Protein AF-A0AAW1NXS2-F1 (afdb_monomer_lite)

Structure (mmCIF, N/CA/C/O backbone):
data_AF-A0AAW1NXS2-F1
#
_entry.id   AF-A0AAW1NXS2-F1
#
loop_
_atom_site.group_PDB
_atom_site.id
_atom_site.type_symbol
_atom_site.label_atom_id
_atom_site.label_alt_id
_atom_site.label_comp_id
_atom_site.label_asym_id
_atom_site.label_entity_id
_atom_site.label_seq_id
_atom_site.pdbx_PDB_ins_code
_atom_site.Cartn_x
_atom_site.Cartn_y
_atom_site.Cartn_z
_atom_site.occupancy
_atom_site.B_iso_or_equiv
_atom_site.auth_seq_id
_atom_site.auth_comp_id
_atom_site.auth_asym_id
_atom_site.auth_atom_id
_atom_site.pdbx_PDB_model_num
ATOM 1 N N . MET A 1 1 ? 14.189 -14.413 -22.135 1.00 66.06 1 MET A N 1
ATOM 2 C CA . MET A 1 1 ? 12.927 -14.037 -21.466 1.00 66.06 1 MET A CA 1
ATOM 3 C C . MET A 1 1 ? 13.294 -13.084 -20.346 1.00 66.06 1 MET A C 1
ATOM 5 O O . MET A 1 1 ? 14.209 -13.412 -19.606 1.00 66.06 1 MET A O 1
ATOM 9 N N . VAL A 1 2 ? 12.689 -11.898 -20.288 1.00 68.50 2 VAL A N 1
ATOM 10 C CA . VAL A 1 2 ? 12.932 -10.919 -19.216 1.00 68.50 2 VAL A CA 1
ATOM 11 C C . VAL A 1 2 ? 11.707 -10.941 -18.318 1.00 68.50 2 VAL A C 1
ATOM 13 O O . VAL A 1 2 ? 10.598 -10.766 -18.812 1.00 68.50 2 VAL A O 1
ATOM 16 N N . VAL A 1 3 ? 11.905 -11.194 -17.028 1.00 79.44 3 VAL A N 1
ATOM 17 C CA . VAL A 1 3 ? 10.846 -11.120 -16.020 1.00 79.44 3 VAL A CA 1
ATOM 18 C C . VAL A 1 3 ? 11.091 -9.859 -15.198 1.00 79.44 3 VAL A C 1
ATOM 20 O O . VAL A 1 3 ? 12.227 -9.571 -14.826 1.00 79.44 3 VAL A O 1
ATOM 23 N N . ILE A 1 4 ? 10.045 -9.080 -14.943 1.00 80.88 4 ILE A N 1
ATOM 24 C CA . ILE A 1 4 ? 10.116 -7.867 -14.122 1.00 80.88 4 ILE A CA 1
ATOM 25 C C . ILE A 1 4 ? 9.268 -8.107 -12.877 1.00 80.88 4 ILE A C 1
ATOM 27 O O . ILE A 1 4 ? 8.129 -8.557 -12.981 1.00 80.88 4 ILE A O 1
ATOM 31 N N . LYS A 1 5 ? 9.827 -7.814 -11.704 1.00 83.94 5 LYS A N 1
ATOM 32 C CA . LYS A 1 5 ? 9.133 -7.860 -10.420 1.00 83.94 5 LYS A CA 1
ATOM 33 C C . LYS A 1 5 ? 8.802 -6.438 -9.980 1.00 83.94 5 LYS A C 1
ATOM 35 O O . LYS A 1 5 ? 9.711 -5.635 -9.791 1.00 83.94 5 LYS A O 1
ATOM 40 N N . LEU A 1 6 ? 7.519 -6.154 -9.777 1.00 84.44 6 LEU A N 1
ATOM 41 C CA . LEU A 1 6 ? 7.059 -4.971 -9.054 1.00 84.44 6 LEU A CA 1
ATOM 42 C C . LEU A 1 6 ? 6.959 -5.323 -7.567 1.00 84.44 6 LEU A C 1
ATOM 44 O O . LEU A 1 6 ? 6.233 -6.241 -7.191 1.00 84.44 6 LEU A O 1
ATOM 48 N N . SER A 1 7 ? 7.720 -4.621 -6.733 1.00 86.81 7 SER A N 1
ATOM 49 C CA . SER A 1 7 ? 7.644 -4.718 -5.275 1.00 86.81 7 SER A CA 1
ATOM 50 C C . SER A 1 7 ? 7.018 -3.439 -4.736 1.00 86.81 7 SER A C 1
ATOM 52 O O . SER A 1 7 ? 7.502 -2.353 -5.051 1.00 86.81 7 SER A O 1
ATOM 54 N N . VAL A 1 8 ? 5.972 -3.571 -3.923 1.00 88.12 8 VAL A N 1
ATOM 55 C CA . VAL A 1 8 ? 5.284 -2.458 -3.255 1.00 88.12 8 VAL A CA 1
ATOM 56 C C . VAL A 1 8 ? 5.461 -2.613 -1.747 1.00 88.12 8 VAL A C 1
ATOM 58 O O . VAL A 1 8 ? 5.434 -3.729 -1.226 1.00 88.12 8 VAL A O 1
ATOM 61 N N . ARG A 1 9 ? 5.683 -1.498 -1.058 1.00 91.69 9 ARG A N 1
ATOM 62 C CA . ARG A 1 9 ? 5.783 -1.392 0.397 1.00 91.69 9 ARG A CA 1
ATOM 63 C C . ARG A 1 9 ? 4.946 -0.197 0.841 1.00 91.69 9 ARG A C 1
ATOM 65 O O . ARG A 1 9 ? 5.033 0.851 0.220 1.00 91.69 9 ARG A O 1
ATOM 72 N N . ALA A 1 10 ? 4.181 -0.365 1.906 1.00 93.06 10 ALA A N 1
ATOM 73 C CA . ALA A 1 10 ? 3.450 0.705 2.572 1.00 93.06 10 ALA A CA 1
ATOM 74 C C . ALA A 1 10 ? 3.299 0.357 4.056 1.00 93.06 10 ALA A C 1
ATOM 76 O O . ALA A 1 10 ? 3.459 -0.808 4.443 1.00 93.06 10 ALA A O 1
ATOM 77 N N . GLU A 1 11 ? 2.989 1.357 4.867 1.00 95.62 11 GLU A N 1
ATOM 78 C CA . GLU A 1 11 ? 2.541 1.194 6.246 1.00 95.62 11 GLU A CA 1
ATOM 79 C C . GLU A 1 11 ? 1.010 1.203 6.270 1.00 95.62 11 GLU A C 1
ATOM 81 O O . GLU A 1 11 ? 0.382 2.022 5.601 1.00 95.62 11 GLU A O 1
ATOM 86 N N . LEU A 1 12 ? 0.412 0.252 6.990 1.00 96.06 12 LEU A N 1
ATOM 87 C CA . LEU A 1 12 ? -1.030 0.009 6.999 1.00 96.06 12 LEU A CA 1
ATOM 88 C C . LEU A 1 12 ? -1.564 0.095 8.430 1.00 96.06 12 LEU A C 1
ATOM 90 O O . LEU A 1 12 ? -1.057 -0.592 9.318 1.00 96.06 12 LEU A O 1
ATOM 94 N N . GLN A 1 13 ? -2.619 0.880 8.635 1.00 97.06 13 GLN A N 1
ATOM 95 C CA . GLN A 1 13 ? -3.342 0.977 9.901 1.00 97.06 13 GLN A CA 1
ATOM 96 C C . GLN A 1 13 ? -4.803 0.591 9.684 1.00 97.06 13 GLN A C 1
ATOM 98 O O . GLN A 1 13 ? -5.491 1.177 8.850 1.00 97.06 13 GLN A O 1
ATOM 103 N N . ASN A 1 14 ? -5.275 -0.403 10.443 1.00 96.06 14 ASN A N 1
ATOM 104 C CA . ASN A 1 14 ? -6.644 -0.934 10.368 1.00 96.06 14 ASN A CA 1
ATOM 105 C C . ASN A 1 14 ? -7.045 -1.478 8.977 1.00 96.06 14 ASN A C 1
ATOM 107 O O . ASN A 1 14 ? -8.226 -1.632 8.660 1.00 96.06 14 ASN A O 1
ATOM 111 N N . ILE A 1 15 ? -6.051 -1.845 8.164 1.00 95.62 15 ILE A N 1
ATOM 112 C CA . ILE A 1 15 ? -6.220 -2.446 6.838 1.00 95.62 15 ILE A CA 1
ATOM 113 C C . ILE A 1 15 ? -5.776 -3.904 6.881 1.00 95.62 15 ILE A C 1
ATOM 115 O O . ILE A 1 15 ? -4.688 -4.216 7.361 1.00 95.62 15 ILE A O 1
ATOM 119 N N . ASP A 1 16 ? -6.625 -4.787 6.364 1.00 95.31 16 ASP A N 1
ATOM 120 C CA . ASP A 1 16 ? -6.367 -6.224 6.277 1.00 95.31 16 ASP A CA 1
ATOM 121 C C . ASP A 1 16 ? -5.622 -6.578 4.985 1.00 95.31 16 ASP A C 1
ATOM 123 O O . ASP A 1 16 ? -4.632 -7.310 4.998 1.00 95.31 16 ASP A O 1
ATOM 127 N N . SER A 1 17 ? -6.054 -6.010 3.855 1.00 92.56 17 SER A N 1
ATOM 128 C CA . SER A 1 17 ? -5.441 -6.292 2.558 1.00 92.56 17 SER A CA 1
ATOM 129 C C . SER A 1 17 ? -5.528 -5.115 1.593 1.00 92.56 17 SER A C 1
ATOM 131 O O . SER A 1 17 ? -6.548 -4.426 1.541 1.00 92.56 17 SER A O 1
ATOM 133 N N . LEU A 1 18 ? -4.483 -4.967 0.777 1.00 89.75 18 LEU A N 1
ATOM 134 C CA . LEU A 1 18 ? -4.413 -4.066 -0.370 1.00 89.75 18 LEU A CA 1
ATOM 135 C C . LEU A 1 18 ? -4.265 -4.917 -1.638 1.00 89.75 18 LEU A C 1
ATOM 137 O O . LEU A 1 18 ? -3.307 -5.685 -1.759 1.00 89.75 18 LEU A O 1
ATOM 141 N N . SER A 1 19 ? -5.204 -4.794 -2.569 1.00 88.62 19 SER A N 1
ATOM 142 C CA . SER A 1 19 ? -5.223 -5.538 -3.829 1.00 88.62 19 SER A CA 1
ATOM 143 C C . SER A 1 19 ? -5.393 -4.618 -5.032 1.00 88.62 19 SER A C 1
ATOM 145 O O . SER A 1 19 ? -5.745 -3.449 -4.910 1.00 88.62 19 SER A O 1
ATOM 147 N N . LEU A 1 20 ? -5.103 -5.164 -6.210 1.00 85.81 20 LEU A N 1
ATOM 148 C CA . LEU A 1 20 ? -5.312 -4.502 -7.491 1.00 85.81 20 LEU A CA 1
ATOM 149 C C . LEU A 1 20 ? -6.479 -5.194 -8.201 1.00 85.81 20 LEU A C 1
ATOM 151 O O . LEU A 1 20 ? -6.500 -6.430 -8.219 1.00 85.81 20 LEU A O 1
ATOM 155 N N . PRO A 1 21 ? -7.411 -4.440 -8.797 1.00 82.50 21 PRO A N 1
ATOM 156 C CA . PRO A 1 21 ? -8.560 -5.008 -9.479 1.00 82.50 21 PRO A CA 1
ATOM 157 C C . PRO A 1 21 ? -8.131 -5.782 -10.730 1.00 82.50 21 PRO A C 1
ATOM 159 O O . PRO A 1 21 ? -7.094 -5.511 -11.350 1.00 82.50 21 PRO A O 1
ATOM 162 N N . GLU A 1 22 ? -8.952 -6.755 -11.132 1.00 80.56 22 GLU A N 1
ATOM 163 C CA . GLU A 1 22 ? -8.722 -7.499 -12.371 1.00 80.56 22 GLU A CA 1
ATOM 164 C C . GLU A 1 22 ? -8.694 -6.550 -13.581 1.00 80.56 22 GLU A C 1
ATOM 166 O O . GLU A 1 22 ? -9.573 -5.710 -13.762 1.00 80.56 22 GLU A O 1
ATOM 171 N N . GLY A 1 23 ? -7.672 -6.686 -14.431 1.00 75.81 23 GLY A N 1
ATOM 172 C CA . GLY A 1 23 ? -7.496 -5.841 -15.618 1.00 75.81 23 GLY A CA 1
ATOM 173 C C . GLY A 1 23 ? -6.764 -4.515 -15.376 1.00 75.81 23 GLY A C 1
ATOM 174 O O . GLY A 1 23 ? -6.593 -3.749 -16.328 1.00 75.81 23 GLY A O 1
ATOM 175 N N . HIS A 1 24 ? -6.287 -4.245 -14.154 1.00 79.06 24 HIS A N 1
ATOM 176 C CA . HIS A 1 24 ? -5.463 -3.066 -13.882 1.00 79.06 24 HIS A CA 1
ATOM 177 C C . HIS A 1 24 ? -4.199 -3.053 -14.761 1.00 79.06 24 HIS A C 1
ATOM 179 O O . HIS A 1 24 ? -3.495 -4.058 -14.899 1.00 79.06 24 HIS A O 1
ATOM 185 N N . THR A 1 25 ? -3.911 -1.905 -15.379 1.00 70.31 25 THR A N 1
ATOM 186 C CA . THR A 1 25 ? -2.812 -1.759 -16.341 1.00 70.31 25 THR A CA 1
ATOM 187 C C . THR A 1 25 ? -1.679 -0.942 -15.741 1.00 70.31 25 THR A C 1
ATOM 189 O O . THR A 1 25 ? -1.824 0.253 -15.512 1.00 70.31 25 THR A O 1
ATOM 192 N N . PHE A 1 26 ? -0.507 -1.561 -15.590 1.00 72.62 26 PHE A N 1
ATOM 193 C CA . PHE A 1 26 ? 0.713 -0.840 -15.238 1.00 72.62 26 PHE A CA 1
ATOM 194 C C . PHE A 1 26 ? 1.466 -0.395 -16.486 1.00 72.62 26 PHE A C 1
ATOM 196 O O . PHE A 1 26 ? 1.920 -1.215 -17.288 1.00 72.62 26 PHE A O 1
ATOM 203 N N . CYS A 1 27 ? 1.674 0.911 -16.613 1.00 66.62 27 CYS A N 1
ATOM 204 C CA . CYS A 1 27 ? 2.576 1.463 -17.614 1.00 66.62 27 CYS A CA 1
ATOM 205 C C . CYS A 1 27 ? 4.020 1.408 -17.097 1.00 66.62 27 CYS A C 1
ATOM 207 O O . CYS A 1 27 ? 4.361 2.057 -16.108 1.00 66.62 27 CYS A O 1
ATOM 209 N N . ILE A 1 28 ? 4.877 0.641 -17.777 1.00 70.56 28 ILE A N 1
ATOM 210 C CA . ILE A 1 28 ? 6.327 0.635 -17.548 1.00 70.56 28 ILE A CA 1
ATOM 211 C C . ILE A 1 28 ? 6.991 1.287 -18.757 1.00 70.56 28 ILE A C 1
ATOM 213 O O . ILE A 1 28 ? 7.039 0.705 -19.840 1.00 70.56 28 ILE A O 1
ATOM 217 N N . SER A 1 29 ? 7.544 2.482 -18.570 1.00 66.12 29 SER A N 1
ATOM 218 C CA . SER A 1 29 ? 8.398 3.099 -19.584 1.00 66.12 29 SER A CA 1
ATOM 219 C C . SER A 1 29 ? 9.797 2.484 -19.529 1.00 66.12 29 SER A C 1
ATOM 221 O O . SER A 1 29 ? 10.492 2.588 -18.517 1.00 66.12 29 SER A O 1
ATOM 223 N N . VAL A 1 30 ? 10.226 1.849 -20.621 1.00 66.69 30 VAL A N 1
ATOM 224 C CA . VAL A 1 30 ? 11.591 1.328 -20.770 1.00 66.69 30 VAL A CA 1
ATOM 225 C C . VAL A 1 30 ? 12.488 2.456 -21.268 1.00 66.69 30 VAL A C 1
ATOM 227 O O . VAL A 1 30 ? 12.257 3.020 -22.334 1.00 66.69 30 VAL A O 1
ATOM 230 N N . LYS A 1 31 ? 13.526 2.788 -20.498 1.00 62.06 31 LYS A N 1
ATOM 231 C CA . LYS A 1 31 ? 14.520 3.781 -20.911 1.00 62.06 31 LYS A CA 1
ATOM 232 C C . LYS A 1 31 ? 15.451 3.177 -21.967 1.00 62.06 31 LYS A C 1
ATOM 234 O O . LYS A 1 31 ? 16.316 2.371 -21.630 1.00 62.06 31 LYS A O 1
ATOM 239 N N . GLU A 1 32 ? 15.316 3.598 -23.222 1.00 55.53 32 GLU A N 1
ATOM 240 C CA . GLU A 1 32 ? 16.373 3.431 -24.228 1.00 55.53 32 GLU A CA 1
ATOM 241 C C . GLU A 1 32 ? 17.515 4.440 -23.985 1.00 55.53 32 GLU A C 1
ATOM 243 O O . GLU A 1 32 ? 17.314 5.517 -23.411 1.00 55.53 32 GLU A O 1
ATOM 248 N N . SER A 1 33 ? 18.739 4.095 -24.402 1.00 55.34 33 SER A N 1
ATOM 249 C CA . SER A 1 33 ? 19.982 4.829 -24.092 1.00 55.34 33 SER A CA 1
ATOM 250 C C . SER A 1 33 ? 20.004 6.317 -24.485 1.00 55.34 33 SER A C 1
ATOM 252 O O . SER A 1 33 ? 20.876 7.040 -24.010 1.00 55.34 33 SER A O 1
ATOM 254 N N . SER A 1 34 ? 19.078 6.803 -25.317 1.00 57.75 34 SER A N 1
ATOM 255 C CA . SER A 1 34 ? 19.034 8.193 -25.806 1.00 57.75 34 SER A CA 1
ATOM 256 C C . SER A 1 34 ? 18.187 9.159 -24.967 1.00 57.75 34 SER A C 1
ATOM 258 O O . SER A 1 34 ? 18.127 10.339 -25.295 1.00 57.75 34 SER A O 1
ATOM 260 N N . GLY A 1 35 ? 17.603 8.699 -23.858 1.00 55.00 35 GLY A N 1
ATOM 261 C CA . GLY A 1 35 ? 16.944 9.561 -22.877 1.00 55.00 35 GLY A CA 1
ATOM 262 C C . GLY A 1 35 ? 15.457 9.790 -23.145 1.00 55.00 35 GLY A C 1
ATOM 263 O O . GLY A 1 35 ? 15.073 10.346 -24.165 1.00 55.00 35 GLY A O 1
ATOM 264 N N . ALA A 1 36 ? 14.633 9.381 -22.183 1.00 45.56 36 ALA A N 1
ATOM 265 C CA . ALA A 1 36 ? 13.293 9.892 -21.913 1.00 45.56 36 ALA A CA 1
ATOM 266 C C . ALA A 1 36 ? 12.841 9.365 -20.539 1.00 45.56 36 ALA A C 1
ATOM 268 O O . ALA A 1 36 ? 13.372 8.371 -20.037 1.00 45.56 36 ALA A O 1
ATOM 269 N N . GLU A 1 37 ? 11.919 10.092 -19.922 1.00 50.62 37 GLU A N 1
ATOM 270 C CA . GLU A 1 37 ? 11.545 10.014 -18.512 1.00 50.62 37 GLU A CA 1
ATOM 271 C C . GLU A 1 37 ? 10.808 8.723 -18.127 1.00 50.62 37 GLU A C 1
ATOM 273 O O . GLU A 1 37 ? 9.950 8.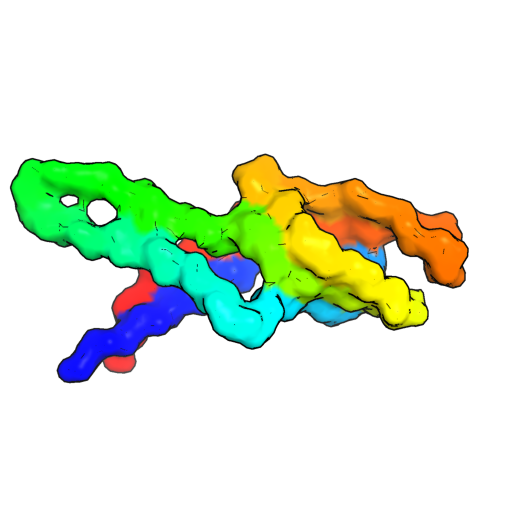222 -18.855 1.00 50.62 37 GLU A O 1
ATOM 278 N N . THR A 1 38 ? 11.118 8.195 -16.941 1.00 49.28 38 THR A N 1
ATOM 279 C CA . THR A 1 38 ? 10.417 7.043 -16.367 1.00 49.28 38 THR A CA 1
ATOM 280 C C . THR A 1 38 ? 9.174 7.530 -15.622 1.00 49.28 38 THR A C 1
ATOM 282 O O . THR A 1 38 ? 9.300 8.188 -14.593 1.00 49.28 38 THR A O 1
ATOM 285 N N . ARG A 1 39 ? 7.974 7.173 -16.098 1.00 52.41 39 ARG A N 1
ATOM 286 C CA . ARG A 1 39 ? 6.717 7.307 -15.342 1.00 52.41 39 ARG A CA 1
ATOM 287 C C . ARG A 1 39 ? 6.136 5.908 -15.159 1.00 52.41 39 ARG A C 1
ATOM 289 O O . ARG A 1 39 ? 5.535 5.383 -16.088 1.00 52.41 39 ARG A O 1
ATOM 296 N N . ALA A 1 40 ? 6.371 5.284 -14.007 1.00 56.56 40 ALA A N 1
ATOM 297 C CA . ALA A 1 40 ? 5.550 4.152 -13.585 1.00 56.56 40 ALA A CA 1
ATOM 298 C C . ALA A 1 40 ? 4.517 4.699 -12.600 1.00 56.56 40 ALA A C 1
ATOM 300 O O . ALA A 1 40 ? 4.898 5.417 -11.676 1.00 56.56 40 ALA A O 1
ATOM 301 N N . ASN A 1 41 ? 3.238 4.397 -12.826 1.00 63.28 41 ASN A N 1
ATOM 302 C CA . ASN A 1 41 ? 2.145 4.883 -11.986 1.00 63.28 41 ASN A CA 1
ATOM 303 C C . ASN A 1 41 ? 1.392 3.717 -11.341 1.00 63.28 41 ASN A C 1
ATOM 305 O O . ASN A 1 41 ? 0.295 3.399 -11.780 1.00 63.28 41 ASN A O 1
ATOM 309 N N . PRO A 1 42 ? 1.964 3.031 -10.339 1.00 66.38 42 PRO A N 1
ATOM 310 C CA . PRO A 1 42 ? 1.212 2.073 -9.546 1.00 66.38 42 PRO A CA 1
ATOM 311 C C . PRO A 1 42 ? 0.454 2.795 -8.427 1.00 66.38 42 PRO A C 1
ATOM 313 O O . PRO A 1 42 ? 0.552 2.378 -7.282 1.00 66.38 42 PRO A O 1
ATOM 316 N N . GLN A 1 43 ? -0.145 3.950 -8.716 1.00 70.12 43 GLN A N 1
ATOM 317 C CA . GLN A 1 43 ? -0.626 4.871 -7.687 1.00 70.12 43 GLN A CA 1
ATOM 318 C C . GLN A 1 43 ? -2.147 4.892 -7.574 1.00 70.12 43 GLN A C 1
ATOM 320 O O . GLN A 1 43 ? -2.634 5.175 -6.495 1.00 70.12 43 GLN A O 1
ATOM 325 N N . ASP A 1 44 ? -2.885 4.535 -8.620 1.00 79.44 44 ASP A N 1
ATOM 326 C CA . ASP A 1 44 ? -4.344 4.620 -8.639 1.00 79.44 44 ASP A CA 1
ATOM 327 C C . ASP A 1 44 ? -5.027 3.251 -8.748 1.00 79.44 44 ASP A C 1
ATOM 329 O O . ASP A 1 44 ? -4.412 2.243 -9.104 1.00 79.44 44 ASP A O 1
ATOM 333 N N . GLY A 1 45 ? -6.324 3.225 -8.441 1.00 82.12 45 GLY A N 1
ATOM 334 C CA . GLY A 1 45 ? -7.180 2.071 -8.692 1.00 82.12 45 GLY A CA 1
ATOM 335 C C . GLY A 1 45 ? -6.987 0.909 -7.722 1.00 82.12 45 GLY A C 1
ATOM 336 O O . GLY A 1 45 ? -7.290 -0.222 -8.090 1.00 82.12 45 GLY A O 1
ATOM 337 N N . PHE A 1 46 ? -6.485 1.140 -6.506 1.00 88.75 46 PHE A N 1
ATOM 338 C CA . PHE A 1 46 ? -6.362 0.078 -5.509 1.00 88.75 46 PHE A CA 1
ATOM 339 C C . PHE A 1 46 ? -7.712 -0.303 -4.898 1.00 88.75 46 PHE A C 1
ATOM 341 O O . PHE A 1 46 ? -8.636 0.505 -4.785 1.00 88.75 46 PHE A O 1
ATOM 348 N N . GLU A 1 47 ? -7.799 -1.549 -4.450 1.00 93.38 47 GLU A N 1
ATOM 349 C CA . GLU A 1 47 ? -8.883 -2.044 -3.614 1.00 93.38 47 GLU A CA 1
ATOM 350 C C . GLU A 1 47 ? -8.347 -2.313 -2.208 1.00 93.38 47 GLU A C 1
ATOM 352 O O . GLU A 1 47 ? -7.374 -3.046 -2.016 1.00 93.38 47 GLU A O 1
ATOM 357 N N . VAL A 1 48 ? -8.992 -1.717 -1.213 1.00 94.50 48 VAL A N 1
ATOM 358 C CA . VAL A 1 48 ? -8.625 -1.843 0.197 1.00 94.50 48 VAL A CA 1
ATOM 359 C C . VAL A 1 48 ? -9.725 -2.600 0.913 1.00 94.50 48 VAL A C 1
ATOM 361 O O . VAL A 1 48 ? -10.900 -2.256 0.809 1.00 94.50 48 VAL A O 1
ATOM 364 N N . THR A 1 49 ? -9.346 -3.626 1.666 1.00 96.19 49 THR A N 1
ATOM 365 C CA . THR A 1 49 ? -10.236 -4.273 2.634 1.00 96.19 49 THR A CA 1
ATOM 366 C C . THR A 1 49 ? -9.717 -3.983 4.032 1.00 96.19 49 THR A C 1
ATOM 368 O O . THR A 1 49 ? -8.549 -4.236 4.330 1.00 96.19 49 THR A O 1
ATOM 371 N N . THR A 1 50 ? -10.574 -3.429 4.881 1.00 96.38 50 THR A N 1
ATOM 372 C CA . THR A 1 50 ? -10.253 -3.117 6.274 1.00 96.38 50 THR A CA 1
ATOM 373 C C . THR A 1 50 ? -10.334 -4.355 7.156 1.00 96.38 50 THR A C 1
ATOM 375 O O . THR A 1 50 ? -10.902 -5.380 6.769 1.00 96.38 50 THR A O 1
ATOM 378 N N . THR A 1 51 ? -9.838 -4.248 8.386 1.00 95.00 51 THR A N 1
ATOM 379 C CA . THR A 1 51 ? -9.947 -5.319 9.393 1.00 95.00 51 THR A CA 1
ATOM 380 C C . THR A 1 51 ? -11.395 -5.641 9.785 1.00 95.00 51 THR A C 1
ATOM 382 O O . THR A 1 51 ? -11.668 -6.752 10.238 1.00 95.00 51 THR A O 1
ATOM 385 N N . SER A 1 52 ? -12.344 -4.720 9.571 1.00 94.62 52 SER A N 1
ATOM 386 C CA . SER A 1 52 ? -13.784 -4.957 9.773 1.00 94.62 52 SER A CA 1
ATOM 387 C C . SER A 1 52 ? -14.463 -5.645 8.576 1.00 94.62 52 SER A C 1
ATOM 389 O O . SER A 1 52 ? -15.642 -6.016 8.638 1.00 94.62 52 SER A O 1
ATOM 391 N N . GLY A 1 53 ? -13.742 -5.799 7.460 1.00 93.00 53 GLY A N 1
ATOM 392 C CA . GLY A 1 53 ? -14.276 -6.265 6.184 1.00 93.00 53 GLY A CA 1
ATOM 393 C C . GLY A 1 53 ? -15.031 -5.190 5.394 1.00 93.00 53 GLY A C 1
ATOM 394 O O . GLY A 1 53 ? -15.748 -5.527 4.446 1.00 93.00 53 GLY A O 1
ATOM 395 N N . GLN A 1 54 ? -14.935 -3.908 5.766 1.00 95.12 54 GLN A N 1
ATOM 396 C CA . GLN A 1 54 ? -15.334 -2.809 4.883 1.00 95.12 54 GLN A CA 1
ATOM 397 C C . GLN A 1 54 ? -14.384 -2.757 3.681 1.00 95.12 54 GLN A C 1
ATOM 399 O O . GLN A 1 54 ? -13.194 -3.035 3.799 1.00 95.12 54 GLN A O 1
ATOM 404 N N . LYS A 1 55 ? -14.930 -2.459 2.501 1.00 95.38 55 LYS A N 1
ATOM 405 C CA . LYS A 1 55 ? -14.171 -2.419 1.252 1.00 95.38 55 LYS A CA 1
ATOM 406 C C . LYS A 1 55 ? -14.229 -1.030 0.647 1.00 95.38 55 LYS A C 1
ATOM 408 O O . LYS A 1 55 ? -15.314 -0.458 0.557 1.00 95.38 55 LYS A O 1
ATOM 413 N N . PHE A 1 56 ? -13.082 -0.555 0.191 1.00 94.19 56 PHE A N 1
ATOM 414 C CA . PHE A 1 56 ? -12.929 0.666 -0.583 1.00 94.19 56 PHE A CA 1
ATOM 415 C C . PHE A 1 56 ? -12.357 0.302 -1.947 1.00 94.19 56 PHE A C 1
ATOM 417 O O . PHE A 1 56 ? -11.429 -0.499 -2.049 1.00 94.19 56 PHE A O 1
ATOM 424 N N . SER A 1 57 ? -12.947 0.862 -2.992 1.00 92.81 57 SER A N 1
ATOM 425 C CA . SER A 1 57 ? -12.533 0.680 -4.380 1.00 92.81 57 SER A CA 1
ATOM 426 C C . SER A 1 57 ? -12.038 2.002 -4.938 1.00 92.81 57 SER A C 1
ATOM 428 O O . SER A 1 57 ? -12.503 3.048 -4.489 1.00 92.81 57 SER A O 1
ATOM 430 N N . ASP A 1 58 ? -11.194 1.935 -5.965 1.00 89.00 58 ASP A N 1
ATOM 431 C CA . ASP A 1 58 ? -10.663 3.120 -6.646 1.00 89.00 58 ASP A CA 1
ATOM 432 C C . ASP A 1 58 ? -9.851 4.023 -5.700 1.00 89.00 58 ASP A C 1
ATOM 434 O O . ASP A 1 58 ? -9.919 5.248 -5.743 1.00 89.00 58 ASP A O 1
ATOM 438 N N . VAL A 1 59 ? -9.100 3.391 -4.792 1.00 91.44 59 VAL A N 1
ATOM 439 C CA . VAL A 1 59 ? -8.231 4.089 -3.845 1.00 91.44 59 VAL A CA 1
ATOM 440 C C . VAL A 1 59 ? -7.031 4.659 -4.600 1.00 91.44 59 VAL A C 1
ATOM 442 O O . VAL A 1 59 ? -6.275 3.915 -5.233 1.00 91.44 59 VAL A O 1
ATOM 445 N N . ASP A 1 60 ? -6.871 5.979 -4.513 1.00 89.88 60 ASP A N 1
ATOM 446 C CA . ASP A 1 60 ? -5.739 6.721 -5.064 1.00 89.88 60 ASP A CA 1
ATOM 447 C C . ASP A 1 60 ? -4.670 6.962 -3.989 1.00 89.88 60 ASP A C 1
ATOM 449 O O . ASP A 1 60 ? -4.942 7.494 -2.916 1.00 89.88 60 ASP A O 1
ATOM 453 N N . LEU A 1 61 ? -3.444 6.557 -4.305 1.00 89.88 61 LEU A N 1
ATOM 454 C CA . LEU A 1 61 ? -2.214 6.682 -3.526 1.00 89.88 61 LEU A CA 1
ATOM 455 C C . LEU A 1 61 ? -1.160 7.493 -4.302 1.00 89.88 61 LEU A C 1
ATOM 457 O O . LEU A 1 61 ? 0.051 7.307 -4.115 1.00 89.88 61 LEU A O 1
ATOM 461 N N . SER A 1 62 ? -1.596 8.392 -5.189 1.00 86.75 62 SER A N 1
ATOM 462 C CA . SER A 1 62 ? -0.729 9.336 -5.906 1.00 86.75 62 SER A CA 1
ATOM 463 C C . SER A 1 62 ? 0.129 10.182 -4.962 1.00 86.75 62 SER A C 1
ATOM 465 O O . SER A 1 62 ? 1.338 10.326 -5.188 1.00 86.75 62 SER A O 1
ATOM 467 N N . ASP A 1 63 ? -0.448 10.586 -3.829 1.00 89.81 63 ASP A N 1
ATOM 468 C CA . ASP A 1 63 ? 0.219 11.320 -2.748 1.00 89.81 63 ASP A CA 1
ATOM 469 C C . ASP A 1 63 ? 1.010 10.422 -1.778 1.00 89.81 63 ASP A C 1
ATOM 471 O O . ASP A 1 63 ? 1.655 10.907 -0.850 1.00 89.81 63 ASP A O 1
ATOM 475 N N . LYS A 1 64 ? 1.055 9.108 -2.040 1.00 90.88 64 LYS A N 1
ATOM 476 C CA . LYS A 1 64 ? 1.682 8.055 -1.214 1.00 90.88 64 LYS A CA 1
ATOM 477 C C . LYS A 1 64 ? 1.024 7.808 0.142 1.00 90.88 64 LYS A C 1
ATOM 479 O O . LYS A 1 64 ? 1.540 7.005 0.923 1.00 90.88 64 LYS A O 1
ATOM 484 N N . GLU A 1 65 ? -0.094 8.464 0.395 1.00 93.88 65 GLU A N 1
ATOM 485 C CA . GLU A 1 65 ? -0.905 8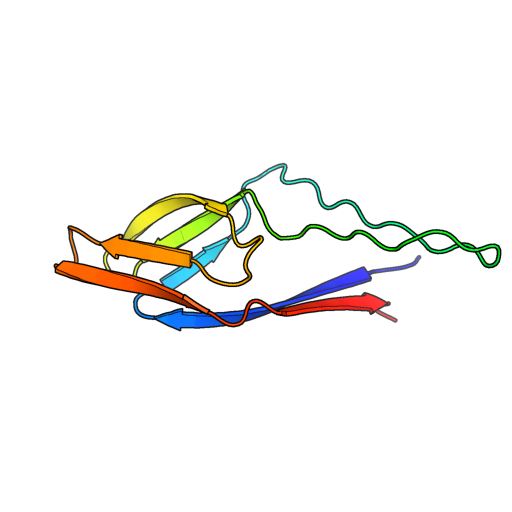.315 1.589 1.00 93.88 65 GLU A CA 1
ATOM 486 C C . GLU A 1 65 ? -2.386 8.309 1.220 1.00 93.88 65 GLU A C 1
ATOM 488 O O . GLU A 1 65 ? -2.784 8.865 0.197 1.00 93.88 65 GLU A O 1
ATOM 493 N N . TRP A 1 66 ? -3.192 7.645 2.040 1.00 95.12 66 TRP A N 1
ATOM 494 C CA . TRP A 1 66 ? -4.645 7.639 1.926 1.00 95.12 66 TRP A CA 1
ATOM 495 C C . TRP A 1 66 ? -5.254 7.403 3.303 1.00 95.12 66 TRP A C 1
ATOM 497 O O . TRP A 1 66 ? -4.802 6.526 4.040 1.00 95.12 66 TRP A O 1
ATOM 507 N N . THR A 1 67 ? -6.293 8.160 3.635 1.00 95.94 67 THR A N 1
ATOM 508 C CA . THR A 1 67 ? -7.005 8.056 4.910 1.00 95.94 67 THR A CA 1
ATOM 509 C C . THR A 1 67 ? -8.495 8.065 4.647 1.00 95.94 67 THR A C 1
ATOM 511 O O . THR A 1 67 ? -8.975 8.910 3.897 1.00 95.94 67 THR A O 1
ATOM 514 N N . GLU A 1 68 ? -9.224 7.175 5.311 1.00 96.56 68 GLU A N 1
ATOM 515 C CA . GLU A 1 68 ? -10.683 7.171 5.284 1.00 96.56 68 GLU A CA 1
ATOM 516 C C . GLU A 1 68 ? -11.257 6.683 6.619 1.00 96.56 68 GLU A C 1
ATOM 518 O O . GLU A 1 68 ? -10.521 6.219 7.494 1.00 96.56 68 GLU A O 1
ATOM 523 N N . PHE A 1 69 ? -12.571 6.806 6.811 1.00 96.06 69 PHE A N 1
ATOM 524 C CA . PHE A 1 69 ? -13.239 6.327 8.018 1.00 96.06 69 PHE A CA 1
ATOM 525 C C . PHE A 1 69 ? -13.962 4.996 7.780 1.00 96.06 69 PHE A C 1
ATOM 527 O O . PHE A 1 69 ? -14.792 4.862 6.877 1.00 96.06 69 PHE A O 1
ATOM 534 N N . ASP A 1 70 ? -13.676 4.000 8.618 1.00 95.62 70 ASP A N 1
ATOM 535 C CA . ASP A 1 70 ? -14.397 2.730 8.623 1.00 95.62 70 ASP A CA 1
ATOM 536 C C . ASP A 1 70 ? -15.585 2.828 9.587 1.00 95.62 70 ASP A C 1
ATOM 538 O O . ASP A 1 70 ? -15.433 2.763 10.808 1.00 95.62 70 ASP A O 1
ATOM 542 N N . GLU A 1 71 ? -16.792 2.970 9.035 1.00 94.62 71 GLU A N 1
ATOM 543 C CA . GLU A 1 71 ? -18.025 3.100 9.819 1.00 94.62 71 GLU A CA 1
ATOM 544 C C . GLU A 1 71 ? -18.360 1.837 10.624 1.00 94.62 71 GLU A C 1
ATOM 546 O O . GLU A 1 71 ? -19.054 1.921 11.640 1.00 94.62 71 GLU A O 1
ATOM 551 N N . LYS A 1 72 ? -17.890 0.659 10.195 1.00 93.19 72 LYS A N 1
ATOM 552 C CA . LYS A 1 72 ? -18.134 -0.603 10.908 1.00 93.19 72 LYS A CA 1
ATOM 553 C C . LYS A 1 72 ? -17.191 -0.777 12.091 1.00 93.19 72 LYS A C 1
ATOM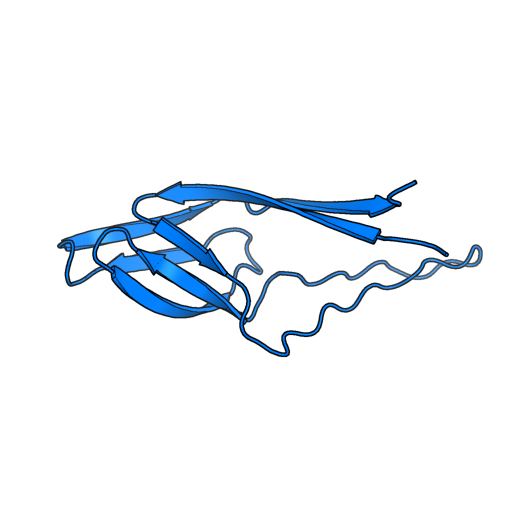 555 O O . LYS A 1 72 ? -17.602 -1.343 13.103 1.00 93.19 72 LYS A O 1
ATOM 560 N N . LEU A 1 73 ? -15.946 -0.327 11.954 1.00 91.88 73 LEU A N 1
ATOM 561 C CA . LEU A 1 73 ? -14.944 -0.345 13.020 1.00 91.88 73 LEU A CA 1
ATOM 562 C C . LEU A 1 73 ? -15.122 0.835 13.988 1.00 91.88 73 LEU A C 1
ATOM 564 O O . LEU A 1 73 ? -14.860 0.695 15.180 1.00 91.88 73 LEU A O 1
ATOM 568 N N . GLY A 1 74 ? -15.606 1.975 13.488 1.00 94.81 74 GLY A N 1
ATOM 569 C CA . GLY A 1 74 ? -15.692 3.230 14.233 1.00 94.81 74 GLY A CA 1
ATOM 570 C C . GLY A 1 74 ? -14.343 3.944 14.386 1.00 94.81 74 GLY A C 1
ATOM 571 O O . GLY A 1 74 ? -14.197 4.765 15.291 1.00 94.81 74 GLY A O 1
ATOM 572 N N . GLU A 1 75 ? -13.368 3.634 13.527 1.00 96.31 75 GLU A N 1
ATOM 573 C CA . GLU A 1 75 ? -11.993 4.153 13.561 1.00 96.31 75 GLU A CA 1
ATOM 574 C C . GLU A 1 75 ? -11.524 4.579 12.157 1.00 96.31 75 GLU A C 1
ATOM 576 O O . GLU A 1 75 ? -12.121 4.200 11.145 1.00 96.31 75 GLU A O 1
ATOM 581 N N . SER A 1 76 ? -10.441 5.363 12.082 1.00 95.38 76 SER A N 1
ATOM 582 C CA . SER A 1 76 ? -9.779 5.675 10.810 1.00 95.38 76 SER A CA 1
ATOM 583 C C . SER A 1 76 ? -8.997 4.476 10.276 1.00 95.38 76 SER A C 1
ATOM 585 O O . SER A 1 76 ? -8.456 3.657 11.029 1.00 95.38 76 SER A O 1
ATOM 587 N N . VAL A 1 77 ? -8.924 4.398 8.952 1.00 96.94 77 VAL A N 1
ATOM 588 C CA . VAL A 1 77 ? -8.066 3.481 8.203 1.00 96.94 77 VAL A CA 1
ATOM 589 C C . VAL A 1 77 ? -7.083 4.298 7.387 1.00 96.94 77 VAL A C 1
ATOM 591 O O . VAL A 1 77 ? -7.452 5.317 6.803 1.00 96.94 77 VAL A O 1
ATOM 594 N N . GLU A 1 78 ? -5.817 3.889 7.399 1.00 96.62 78 GLU A N 1
ATOM 595 C CA . GLU A 1 78 ? -4.730 4.717 6.872 1.00 96.62 78 GLU A CA 1
ATOM 596 C C . GLU A 1 78 ? -3.705 3.859 6.123 1.00 96.62 78 GLU A C 1
ATOM 598 O O . GLU A 1 78 ? -3.301 2.786 6.586 1.00 96.62 78 GLU A O 1
ATOM 603 N N . ILE A 1 79 ? -3.281 4.349 4.960 1.00 95.75 79 ILE A N 1
ATOM 604 C CA . ILE A 1 79 ? -2.127 3.878 4.193 1.00 95.75 79 ILE A CA 1
ATOM 605 C C . ILE A 1 79 ? -1.116 5.014 4.184 1.00 95.75 79 ILE A C 1
ATOM 607 O O . ILE A 1 79 ? -1.464 6.142 3.847 1.00 95.75 79 ILE A O 1
ATOM 611 N N . MET A 1 80 ? 0.135 4.718 4.517 1.00 94.75 80 MET A N 1
ATOM 612 C CA . MET A 1 80 ? 1.210 5.707 4.578 1.00 94.75 80 MET A CA 1
ATOM 613 C C . MET A 1 80 ? 2.485 5.187 3.911 1.00 94.75 80 MET A C 1
ATOM 615 O O . MET A 1 80 ? 2.693 3.978 3.782 1.00 94.75 80 MET A O 1
ATOM 619 N N . ASP A 1 81 ? 3.356 6.118 3.513 1.00 93.19 81 ASP A N 1
ATOM 620 C CA . ASP A 1 81 ? 4.683 5.854 2.937 1.00 93.19 81 ASP A CA 1
ATOM 621 C C . ASP A 1 81 ? 4.658 4.806 1.806 1.00 93.19 81 ASP A C 1
ATOM 623 O O . ASP A 1 81 ? 5.442 3.851 1.796 1.00 93.19 81 ASP A O 1
ATOM 627 N N . LEU A 1 82 ? 3.747 4.966 0.833 1.00 91.00 82 LEU A N 1
ATOM 628 C CA . LEU A 1 82 ? 3.739 4.100 -0.345 1.00 91.00 82 LEU A CA 1
ATOM 629 C C . LEU A 1 82 ? 5.063 4.239 -1.113 1.00 91.00 82 LEU A C 1
ATOM 631 O O . LEU A 1 82 ? 5.408 5.281 -1.682 1.00 91.00 82 LEU A O 1
ATOM 635 N N . GLN A 1 83 ? 5.780 3.127 -1.188 1.00 89.19 83 GLN A N 1
ATOM 636 C CA . GLN A 1 83 ? 7.025 2.958 -1.915 1.00 89.19 83 GLN A CA 1
ATOM 637 C C . GLN A 1 83 ? 6.882 1.807 -2.901 1.00 89.19 83 GLN A C 1
ATOM 639 O O . GLN A 1 83 ? 6.311 0.760 -2.601 1.00 89.19 83 GLN A O 1
ATOM 644 N N . TRP A 1 84 ? 7.472 1.964 -4.080 1.00 87.00 84 TRP A N 1
ATOM 645 C CA . TRP A 1 84 ? 7.503 0.901 -5.072 1.00 87.00 84 TRP A CA 1
ATOM 646 C C . TRP A 1 84 ? 8.860 0.823 -5.763 1.00 87.00 84 TRP A C 1
ATOM 648 O O . TRP A 1 84 ? 9.613 1.797 -5.846 1.00 87.00 84 TRP A O 1
ATOM 658 N N . ARG A 1 85 ? 9.187 -0.372 -6.252 1.00 84.62 85 ARG A N 1
ATOM 659 C CA . ARG A 1 85 ? 10.399 -0.642 -7.024 1.00 84.62 85 ARG A CA 1
ATOM 660 C C . ARG A 1 85 ? 10.123 -1.679 -8.102 1.00 84.62 85 ARG A C 1
ATOM 662 O O . ARG A 1 85 ? 9.436 -2.667 -7.859 1.00 84.62 85 ARG A O 1
ATOM 669 N N . LEU A 1 86 ? 10.713 -1.459 -9.273 1.00 83.00 86 LEU A N 1
ATOM 670 C CA . LEU A 1 86 ? 10.808 -2.451 -10.336 1.00 83.00 86 LEU A CA 1
ATOM 671 C C . LEU A 1 86 ? 12.209 -3.065 -10.333 1.00 83.00 86 LEU A C 1
ATOM 673 O O . LEU A 1 86 ? 13.201 -2.344 -10.433 1.00 83.00 86 LEU A O 1
ATOM 677 N N . ASP A 1 87 ? 12.279 -4.388 -10.266 1.00 82.38 87 ASP A N 1
ATOM 678 C CA . ASP A 1 87 ? 13.522 -5.150 -10.333 1.00 82.38 87 ASP A CA 1
ATOM 679 C C . ASP A 1 87 ? 13.461 -6.146 -11.497 1.00 82.38 87 ASP A C 1
ATOM 681 O O . ASP A 1 87 ? 12.452 -6.822 -11.706 1.00 82.38 87 ASP A O 1
ATOM 685 N N . ALA A 1 88 ? 14.551 -6.272 -12.257 1.00 78.62 88 ALA A N 1
ATOM 686 C CA . ALA A 1 88 ? 14.682 -7.357 -13.223 1.00 78.62 88 ALA A CA 1
ATOM 687 C C . ALA A 1 88 ? 14.870 -8.674 -12.458 1.00 78.62 88 ALA A C 1
ATOM 689 O O . ALA A 1 88 ? 15.848 -8.849 -11.728 1.00 78.62 88 ALA A O 1
ATOM 690 N N . HIS A 1 89 ? 13.931 -9.597 -12.622 1.00 68.88 89 HIS A N 1
ATOM 691 C CA . HIS A 1 89 ? 14.023 -10.932 -12.060 1.00 68.88 89 HIS A CA 1
ATOM 692 C C . HIS A 1 89 ? 14.894 -11.783 -12.994 1.00 68.88 89 HIS A C 1
ATOM 694 O O . HIS A 1 89 ? 14.547 -11.993 -14.160 1.00 68.88 89 HIS A O 1
ATOM 700 N N . LYS A 1 90 ? 16.074 -12.165 -12.494 1.00 60.25 90 LYS A N 1
ATOM 701 C CA . LYS A 1 90 ? 17.055 -12.998 -13.198 1.00 60.25 90 LYS A CA 1
ATOM 702 C C . LYS A 1 90 ? 16.763 -14.475 -13.006 1.00 60.25 90 LYS A C 1
ATOM 704 O O . LYS A 1 90 ? 16.419 -14.838 -11.861 1.00 60.25 90 LYS A O 1
#

InterPro domains:
  IPR008584 CXXC motif containing zinc binding protein, eukaryotic [PF05907] (41-86)
  IPR008584 CXXC motif containing zinc binding protein, eukaryotic [PTHR12857] (41-86)

Secondary structure (DSSP, 8-state):
--EEEEEEEEEEESEEEEE--TT---------TT---------S-EEEEETT--EEEEE--TTS-EEEEETTTTEEEEEEEEEEEEEEE-

Foldseek 3Di:
DWDKDKDKDKDWDQWDDKAADPPDDWDADDDDPPDDDTDTPPFWFIWTQGPLRDIDTGD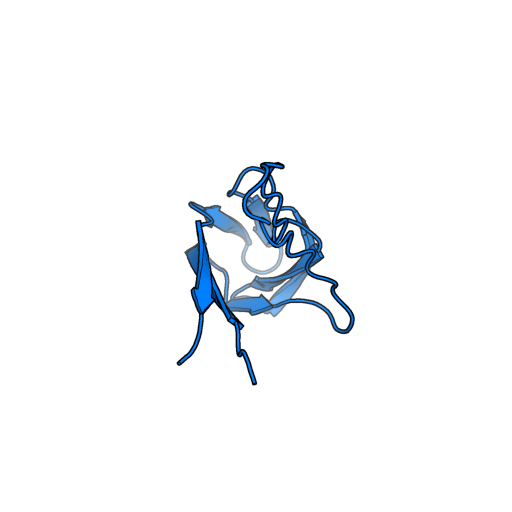GCVVVKDWDADPSVRGIIIIHNIDMDMDTDD

pLDDT: mean 83.18, std 14.11, range [45.56, 97.06]

Radius of gyration: 15.52 Å; chains: 1; bounding box: 38×25×40 Å

Organism: NCBI:txid706552

Sequence (90 aa):
MVVIKLSVRAELQNIDSLSLPEGHTFCISVKESSGAETRANPQDGFEVTTTSGQKFSDVDLSDKEWTEFDEKLGESVEIMDLQWRLDAHK

=== Feature glossary ===
Each block in this record encodes a different view of the same protein. In brief:

Predicted aligned error. PAE(i, j) answers: if I align the predicted and true structures on residue i, how far off (in Å) do I expect residue j to be? A block-diagonal PAE matrix with low values on the blocks and high values off-diagonal is the signature of a multi-domain protein with confidently predicted domains but uncertain inter-domain orientation.

Contact-map, Ramachandran, and PAE plots. Plot images: a contact map (which residues are close in 3D, as an N×N binary image), a Ramachandran scatter (backbone torsion angles, revealing secondary-structure composition at a glance), and — for AlphaFold structures — a PAE heatmap (pairwise prediction confidence).

Backbone torsions (φ/ψ). φ (phi) and ψ (psi) are the two rotatable backbone dihedrals per residue: φ is the C(i-1)–N–Cα–C torsion, ψ is the N–Cα–C–N(i+1) torsion, both in degrees on (−180°, 180°]. α-helical residues cluster near (−60°, −45°); β-strand residues near (−120°, +130°). A Ramachandran plot is simply a scatter of (φ, ψ) for every residue.

Foldseek 3Di. A 3Di character summarizes, for each residue, the relative orientation of the Cα frame of its nearest spatial neighbor. Because it encodes fold topology rather than chemistry, 3Di alignments detect remote structural similarity that sequence alignment misses.

Radius of gyration, Cα contacts, bounding box. Three whole-structure scalars: the radius of gyration (RMS distance of Cα from centroid, in Å), the count of Cα–Cα contacts (pairs closer than 8 Å and separated by more than four residues in sequence — i.e. tertiary, not local, contacts), and the bounding-box dimensions. Together they distinguish compact globular folds from extended fibres or disordered chains.

Sequence. Sequence gives the chain of amino acids in standard one-letter code (A=alanine, C=cysteine, …, Y=tyrosine), read N→C. It is the only feature that is directly encoded by the gene; all structural features are derived from the folded form of this sequence.

mmCIF coordinates. Atomic coordinates in PDBx/mmCIF format — the same representation the Protein Data Bank distributes. Each line of the _atom_site loop places one backbone atom in Cartesian space (units: ångströms, origin: arbitrary).

Secondary structure (3-state, P-SEA). Three-state secondary structure (P-SEA) collapses the eight DSSP classes into helix (a), strand (b), and coil (c). P-SEA assigns these from Cα geometry alone — distances and angles — without requiring backbone oxygens, so it works on any Cα trace.

InterPro / GO / CATH / organism. Functional annotations link the protein to curated databases. InterPro entries identify conserved domains and families by matching the sequence against member-database signatures (Pfam, PROSITE, CDD, …). Gene Ontology (GO) terms describe molecular function, biological process, and cellular component in a controlled vocabulary. CATH places the structure in a hierarchical fold classification (Class/Architecture/Topology/Homologous-superfamily). The organism is the source species.

B-factor. B-factor (Debye–Waller factor) reflects atomic displacement in the crystal lattice. It is an experimental observable (units Å²), not a predicti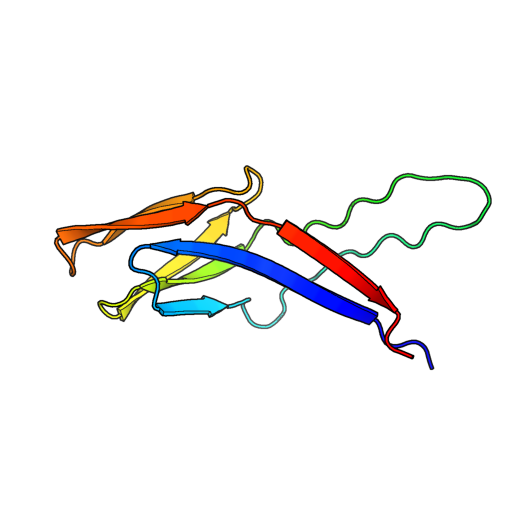on; low values mean the atom is pinned down, high values mean it moves or is heterogeneous across the crystal.

Rendered structure images. Structure images are PyMOL renders from six orthogonal camera directions. Cartoon representation draws helices as coils and strands as arrows; sticks shows the backbone as bonds; surface shows the solvent-excluded envelope. Rainbow coloring maps sequence position to hue (blue→red, N→C); chain coloring assigns a distinct color per polypeptide.

Solvent-accessible surface area. Solvent-accessible surface area (SASA) is the area in Å² traced out by the centre of a 1.4 Å probe sphere (a water molecule) rolled over the protein's van der Waals surface (Shrake–Rupley / Lee–Richards construction). Buried residues have near-zero SASA; fully exposed residues can exceed 200 Å². The total SASA scales roughly with the number of surface residues.

Secondary structure (8-state, DSSP). The SS8 string is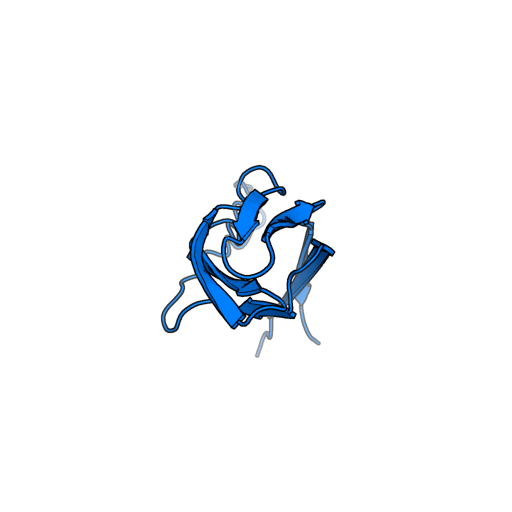 DSSP's per-residue secondary-structure call. α-helix (H) means an i→i+4 H-bond ladder; β-strand (E) means the residue participates in a β-sheet; 3₁₀ (G) and π (I) are tighter and wider helices; T/S are turns/bends; '-' is loop.

pLDDT. For AlphaFold models, the B-factor field carries pLDDT — the model's own estimate of local accuracy on a 0–100 scale. Regions with pLDDT<50 should be treated as essentially unmodeled; they often correspond to intrinsically disordered segments.

Nearest PDB structures. Nearest PDB neighbors are the top structural matches found by Foldseek when searching this structure against the entire Protein Data Bank. Each hit reports a TM-score (0 to 1; >0.5 almost always implies the same fold) and an E-value. These are *structural* homologs — they may share no detectable sequence similarity.